Protein AF-A0AAV2H0G4-F1 (afdb_monomer_lite)

Organism: Lymnaea stagnalis (NCBI:txid6523)

Radius of gyration: 25.51 Å; chains: 1; bounding box: 44×55×77 Å

Sequence (95 aa):
SISSPRPTGSFSPPPYTLPHGMAPKKKYTTSAQTKRLNWNKLNPKQLEKDSIWVNLHEEQFESAEIFRNLEEMFSIKAPAKKEFSEVAVKPAKKG

Secondary structure (DSSP, 8-state):
---PPP-----PPPP---GGGPPPPP----SS-BPPP-PPPPPGGG--TTSHHHH--GGGG--HHHHHHHHHHHBPPPP----------PPP---

Foldseek 3Di:
DDDDDDPPPPCPDPPPQQPLRADDDDDDDAPADFDDDPDDDDDSVPDDNPDCVNPDDVVVVDDPVVSVVCCVVGGDDDPPPPDPPPDDDDDDDDD

pLDDT: mean 74.01, std 17.58, range [34.72, 93.44]

InterPro domains:
  IPR015425 Formin, FH2 domain [PF02181] (25-85)
  IPR015425 Formin, FH2 domain [PS51444] (24-95)
  IPR051412 Formin Homology Diaphanous subfamily [PTHR45691] (13-85)

Structure (mmCIF, N/CA/C/O backbone):
data_AF-A0AAV2H0G4-F1
#
_entry.id   AF-A0AAV2H0G4-F1
#
loop_
_atom_site.group_PDB
_atom_site.id
_atom_site.type_symbol
_atom_site.label_atom_id
_atom_site.label_alt_id
_atom_site.label_comp_id
_atom_site.label_asym_id
_atom_site.label_entity_id
_atom_site.label_seq_id
_atom_site.pdbx_PDB_ins_code
_atom_site.Cartn_x
_atom_site.Cartn_y
_atom_site.Cartn_z
_atom_site.occupancy
_atom_site.B_iso_or_equiv
_atom_site.auth_seq_id
_atom_site.auth_comp_id
_atom_site.auth_asym_id
_atom_site.auth_atom_id
_atom_site.pdbx_PDB_model_num
ATOM 1 N N . SER A 1 1 ? -9.805 43.523 -36.192 1.00 58.62 1 SER A N 1
ATOM 2 C CA . SER A 1 1 ? -9.604 42.061 -36.258 1.00 58.62 1 SER A CA 1
ATOM 3 C C . SER A 1 1 ? -8.170 41.827 -36.681 1.00 58.62 1 SER A C 1
ATOM 5 O O . SER A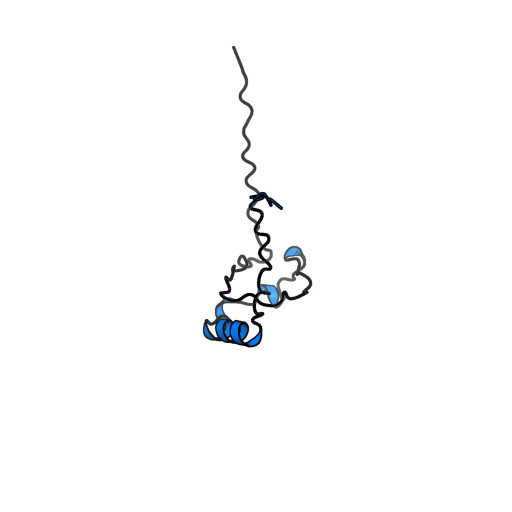 1 1 ? -7.775 42.413 -37.670 1.00 58.62 1 SER A O 1
ATOM 7 N N . ILE A 1 2 ? -7.302 41.164 -35.925 1.00 46.81 2 ILE A N 1
ATOM 8 C CA . ILE A 1 2 ? -7.347 39.733 -35.607 1.00 46.81 2 ILE A CA 1
ATOM 9 C C . ILE A 1 2 ? -6.651 39.517 -34.253 1.00 46.81 2 ILE A C 1
ATOM 11 O O . ILE A 1 2 ? -5.505 39.917 -34.073 1.00 46.81 2 ILE A O 1
ATOM 15 N N . SER A 1 3 ? -7.357 38.911 -33.297 1.00 52.81 3 SER A N 1
ATOM 16 C CA . SER A 1 3 ? -6.763 38.392 -32.062 1.00 52.81 3 SER A CA 1
ATOM 17 C C . SER A 1 3 ? -6.231 36.994 -32.372 1.00 52.81 3 SER A C 1
ATOM 19 O O . SER A 1 3 ? -7.010 36.094 -32.680 1.00 52.81 3 SER A O 1
ATOM 21 N N . SER A 1 4 ? -4.910 36.824 -32.384 1.00 57.56 4 SER A N 1
ATOM 22 C CA . SER A 1 4 ? -4.284 35.514 -32.583 1.00 57.56 4 SER A CA 1
ATOM 23 C C . SER A 1 4 ? -4.560 34.617 -31.368 1.00 57.56 4 SER A C 1
ATOM 25 O O . SER A 1 4 ? -4.328 35.059 -30.238 1.00 57.56 4 SER A O 1
ATOM 27 N N . PRO A 1 5 ? -5.026 33.367 -31.542 1.00 62.75 5 PRO A N 1
ATOM 28 C CA . PRO A 1 5 ? -5.303 32.496 -30.413 1.00 62.75 5 PRO A CA 1
ATOM 29 C C . PRO A 1 5 ? -3.984 31.990 -29.826 1.00 62.75 5 PRO A C 1
ATOM 31 O O . PRO A 1 5 ? -3.128 31.443 -30.523 1.00 62.75 5 PRO A O 1
ATOM 34 N N . ARG A 1 6 ? -3.812 32.177 -28.518 1.00 59.75 6 ARG A N 1
ATOM 35 C CA . ARG A 1 6 ? -2.721 31.566 -27.756 1.00 59.75 6 ARG A CA 1
ATOM 36 C C . ARG A 1 6 ? -2.928 30.046 -27.767 1.00 59.75 6 ARG A C 1
ATOM 38 O O . ARG A 1 6 ? -4.020 29.611 -27.400 1.00 59.75 6 ARG A O 1
ATOM 45 N N . PRO A 1 7 ? -1.928 29.224 -28.129 1.00 60.47 7 PRO A N 1
ATOM 46 C CA . PRO A 1 7 ? -2.051 27.784 -27.979 1.00 60.47 7 PRO A CA 1
ATOM 47 C C . PRO A 1 7 ? -2.142 27.473 -26.484 1.00 60.47 7 PRO A C 1
ATOM 49 O O . PRO A 1 7 ? -1.177 27.633 -25.732 1.00 60.47 7 PRO A O 1
ATOM 52 N N . THR A 1 8 ? -3.321 27.057 -26.030 1.00 62.12 8 THR A N 1
ATOM 53 C CA . THR A 1 8 ? -3.511 26.420 -24.727 1.00 62.12 8 THR A CA 1
ATOM 54 C C . THR A 1 8 ? -2.893 25.031 -24.803 1.00 62.12 8 THR A C 1
ATOM 56 O O . THR A 1 8 ? -3.580 24.031 -24.988 1.00 62.12 8 THR A O 1
ATOM 59 N N . GLY A 1 9 ? -1.564 24.982 -24.723 1.00 58.19 9 GLY A N 1
ATOM 60 C CA . GLY A 1 9 ? -0.828 23.751 -24.491 1.00 58.19 9 GLY A CA 1
ATOM 61 C C . GLY A 1 9 ? -1.211 23.215 -23.119 1.00 58.19 9 GLY A C 1
ATOM 62 O O . GLY A 1 9 ? -0.704 23.680 -22.099 1.00 58.19 9 GLY A O 1
ATOM 63 N N . SER A 1 10 ? -2.137 22.261 -23.086 1.00 61.28 10 SER A N 1
ATOM 64 C CA . SER A 1 10 ? -2.357 21.398 -21.937 1.00 61.28 10 SER A CA 1
ATOM 65 C C . SER A 1 10 ? -1.082 20.583 -21.728 1.00 61.28 10 SER A C 1
ATOM 67 O O . SER A 1 10 ? -0.875 19.556 -22.374 1.00 61.28 10 SER A O 1
ATOM 69 N N . PHE A 1 11 ? -0.199 21.068 -20.857 1.00 57.38 11 PHE A N 1
ATOM 70 C CA . PHE A 1 11 ? 0.914 20.290 -20.328 1.00 57.38 11 PHE A CA 1
ATOM 71 C C . PHE A 1 11 ? 0.336 19.177 -19.449 1.00 57.38 11 PHE A C 1
ATOM 73 O O . PHE A 1 11 ? 0.220 19.325 -18.234 1.00 57.38 11 PHE A O 1
ATOM 80 N N . SER A 1 12 ? -0.069 18.068 -20.066 1.00 60.22 12 SER A N 1
ATOM 81 C CA . SER A 1 12 ? -0.234 16.825 -19.321 1.00 60.22 12 SER A CA 1
ATOM 82 C C . SER A 1 12 ? 1.174 16.350 -18.965 1.00 60.22 12 SER A C 1
ATOM 84 O O . SER A 1 12 ? 1.994 16.206 -19.880 1.00 60.22 12 SER A O 1
ATOM 86 N N . PRO A 1 13 ? 1.517 16.175 -17.676 1.00 59.31 13 PRO A N 1
ATOM 87 C CA . PRO A 1 13 ? 2.827 15.662 -17.319 1.00 59.31 13 PRO A CA 1
ATOM 88 C C . PRO A 1 13 ? 3.034 14.306 -18.007 1.00 59.31 13 PRO A C 1
ATOM 90 O O . PRO A 1 13 ? 2.075 13.535 -18.128 1.00 59.31 13 PRO A O 1
ATOM 93 N N . PRO A 1 14 ? 4.256 14.011 -18.486 1.00 60.47 14 PRO A N 1
ATOM 94 C CA . PRO A 1 14 ? 4.532 12.732 -19.118 1.00 60.47 14 PRO A CA 1
ATOM 95 C C . PRO A 1 14 ? 4.118 11.603 -18.166 1.00 60.47 14 PRO A C 1
ATOM 97 O O . PRO A 1 14 ? 4.295 11.748 -16.948 1.00 60.47 14 PRO A O 1
ATOM 100 N N . PRO A 1 15 ? 3.551 10.497 -18.685 1.00 61.97 15 PRO A N 1
ATOM 101 C CA . PRO A 1 15 ? 3.225 9.354 -17.849 1.00 61.97 15 PRO A CA 1
ATOM 102 C C . PRO A 1 15 ? 4.488 8.980 -17.077 1.00 61.97 15 PRO A C 1
ATOM 104 O O . PRO A 1 15 ? 5.565 8.880 -17.663 1.00 61.97 15 PRO A O 1
ATOM 107 N N . TYR A 1 16 ? 4.375 8.850 -15.754 1.00 62.62 16 TYR A N 1
ATOM 108 C CA . TYR A 1 16 ? 5.474 8.406 -14.902 1.00 62.62 16 TYR A CA 1
ATOM 109 C C . TYR A 1 16 ? 5.786 6.948 -15.256 1.00 62.62 16 TYR A C 1
ATOM 111 O O . TYR A 1 16 ? 5.330 6.021 -14.592 1.00 62.62 16 TYR A O 1
ATOM 119 N N . THR A 1 17 ? 6.517 6.739 -16.347 1.00 65.62 17 THR A N 1
ATOM 120 C CA . THR A 1 17 ? 6.992 5.428 -16.767 1.00 65.62 17 THR A CA 1
ATOM 121 C C . THR A 1 17 ? 8.048 5.006 -15.763 1.00 65.62 17 THR A C 1
ATOM 123 O O . THR A 1 17 ? 9.110 5.632 -15.665 1.00 65.62 17 THR A O 1
ATOM 126 N N . LEU A 1 18 ? 7.736 3.991 -14.964 1.00 73.12 18 LEU A N 1
ATOM 127 C CA . LEU A 1 18 ? 8.713 3.425 -14.053 1.00 73.12 18 LEU A CA 1
ATOM 128 C C . LEU A 1 18 ? 9.807 2.710 -14.862 1.00 73.12 18 LEU A C 1
ATOM 130 O O . LEU A 1 18 ? 9.510 2.107 -15.898 1.00 73.12 18 LEU A O 1
ATOM 134 N N . PRO A 1 19 ? 11.070 2.778 -14.417 1.00 77.44 19 PRO A N 1
ATOM 135 C CA . PRO A 1 19 ? 12.158 2.040 -15.044 1.00 77.44 19 PRO A CA 1
ATOM 136 C C . PRO A 1 19 ? 11.867 0.540 -15.091 1.00 77.44 19 PRO A C 1
ATOM 138 O O . PRO A 1 19 ? 11.145 0.010 -14.248 1.00 77.44 19 PRO A O 1
ATOM 141 N N . HIS A 1 20 ? 12.435 -0.137 -16.088 1.00 81.25 20 HIS A N 1
ATOM 142 C CA . HIS A 1 20 ? 12.401 -1.600 -16.230 1.00 81.25 20 HIS A CA 1
ATOM 143 C C . HIS A 1 20 ? 11.008 -2.237 -16.364 1.00 81.25 20 HIS A C 1
ATOM 145 O O . HIS A 1 20 ? 10.885 -3.449 -16.236 1.00 81.25 20 HIS A O 1
ATOM 151 N N . GLY A 1 21 ? 9.967 -1.452 -16.666 1.00 76.56 21 GLY A N 1
ATOM 152 C CA . GLY A 1 21 ? 8.607 -1.972 -16.850 1.00 76.56 21 GLY A CA 1
ATOM 153 C C . GLY A 1 21 ? 7.877 -2.290 -15.543 1.00 76.56 21 GLY A C 1
ATOM 154 O O . GLY A 1 21 ? 6.899 -3.033 -15.563 1.00 76.56 21 GLY A O 1
ATOM 155 N N . MET A 1 22 ? 8.331 -1.734 -14.413 1.00 81.88 22 MET A N 1
ATOM 156 C CA . MET A 1 22 ? 7.667 -1.917 -13.121 1.00 81.88 22 MET A CA 1
ATOM 157 C C . MET A 1 22 ? 6.243 -1.344 -13.127 1.00 81.88 22 MET A C 1
ATOM 159 O O . MET A 1 22 ? 5.967 -0.298 -13.722 1.00 81.88 22 MET A O 1
ATOM 163 N N . ALA A 1 23 ? 5.343 -2.000 -12.398 1.00 78.19 23 ALA A N 1
ATOM 164 C CA . ALA A 1 23 ? 3.987 -1.509 -12.202 1.00 78.19 23 ALA A CA 1
ATOM 165 C C . ALA A 1 23 ? 3.952 -0.331 -11.205 1.00 78.19 23 ALA A C 1
ATOM 167 O O . ALA A 1 23 ? 4.730 -0.306 -10.243 1.00 78.19 23 ALA A O 1
ATOM 168 N N . PRO A 1 24 ? 3.037 0.642 -11.383 1.00 81.69 24 PRO A N 1
ATOM 169 C CA . PRO A 1 24 ? 2.769 1.658 -10.372 1.00 81.69 24 PRO A CA 1
ATOM 170 C C . PRO A 1 24 ? 2.440 1.025 -9.020 1.00 81.69 24 PRO A C 1
ATOM 172 O O . PRO A 1 24 ? 1.658 0.081 -8.940 1.00 81.69 24 PRO A O 1
ATOM 175 N N . LYS A 1 25 ? 3.008 1.578 -7.942 1.00 82.81 25 LYS A N 1
ATOM 176 C CA . LYS A 1 25 ? 2.771 1.061 -6.593 1.00 82.81 25 LYS A CA 1
ATOM 177 C C . LYS A 1 25 ? 1.288 1.156 -6.223 1.00 82.81 25 LYS A C 1
ATOM 179 O O . LYS A 1 25 ? 0.687 2.233 -6.321 1.00 82.81 25 LYS A O 1
ATOM 184 N N . LYS A 1 26 ? 0.723 0.044 -5.751 1.00 84.44 26 LYS A N 1
ATOM 185 C CA . LYS A 1 26 ? -0.654 -0.026 -5.258 1.00 84.44 26 LYS A CA 1
ATOM 186 C C . LYS A 1 26 ? -0.817 0.872 -4.032 1.00 84.44 26 LYS A C 1
ATOM 188 O O . LYS A 1 26 ? 0.057 0.961 -3.168 1.00 84.44 26 LYS A O 1
ATOM 193 N N . LYS A 1 27 ? -1.938 1.590 -3.973 1.00 85.06 27 LYS A N 1
ATOM 194 C CA . LYS A 1 27 ? -2.305 2.405 -2.812 1.00 85.06 27 LYS A CA 1
ATOM 195 C C . LYS A 1 27 ? -3.186 1.561 -1.900 1.00 85.06 27 LYS A C 1
ATOM 197 O O . LYS A 1 27 ? -4.314 1.256 -2.268 1.00 85.06 27 LYS A O 1
ATOM 202 N N . TYR A 1 28 ? -2.671 1.209 -0.728 1.00 85.44 28 TYR A N 1
ATOM 203 C CA . TYR A 1 28 ? -3.439 0.521 0.306 1.00 85.44 28 TYR A CA 1
ATOM 204 C C . TYR A 1 28 ? -4.123 1.532 1.226 1.00 85.44 28 TYR A C 1
ATOM 206 O O . TYR A 1 28 ? -3.532 2.551 1.593 1.00 85.44 28 TYR A O 1
ATOM 214 N N . THR A 1 29 ? -5.363 1.239 1.606 1.00 82.81 29 THR A N 1
ATOM 215 C CA . THR A 1 29 ? -6.120 1.976 2.624 1.00 82.81 29 THR A CA 1
ATOM 216 C C . THR A 1 29 ? -6.209 1.116 3.878 1.00 82.81 29 THR A C 1
ATOM 218 O O . THR A 1 29 ? -6.685 -0.012 3.790 1.00 82.81 29 THR A O 1
ATOM 221 N N . THR A 1 30 ? -5.761 1.628 5.024 1.00 80.38 30 THR A N 1
ATOM 222 C CA . THR A 1 30 ? -5.861 0.932 6.318 1.00 80.38 30 THR A CA 1
ATOM 223 C C . THR A 1 30 ? -7.060 1.449 7.107 1.00 80.38 30 THR A C 1
ATOM 225 O O . THR A 1 30 ? -7.372 2.643 7.050 1.00 80.38 30 THR A O 1
ATOM 228 N N . SER A 1 31 ? -7.737 0.569 7.846 1.00 82.31 31 SER A N 1
ATOM 229 C CA . SER A 1 31 ? -8.851 0.954 8.723 1.00 82.31 31 SER A CA 1
ATOM 230 C C . SER A 1 31 ? -8.348 1.599 10.014 1.00 82.31 31 SER A C 1
ATOM 232 O O . SER A 1 31 ? -9.005 2.481 10.569 1.00 82.31 31 SER A O 1
ATOM 234 N N . ALA A 1 32 ? -7.187 1.158 10.500 1.00 82.94 32 ALA A N 1
ATOM 235 C CA . ALA A 1 32 ? -6.563 1.680 11.705 1.00 82.94 32 ALA A CA 1
ATOM 236 C C . ALA A 1 32 ? -5.366 2.583 11.385 1.00 82.94 32 ALA A C 1
ATOM 238 O O . ALA A 1 32 ? -4.669 2.421 10.377 1.00 82.94 32 ALA A O 1
ATOM 239 N N . GLN A 1 33 ? -5.106 3.543 12.274 1.00 85.12 33 GLN A N 1
ATOM 240 C CA . GLN A 1 33 ? -3.884 4.332 12.220 1.00 85.12 33 GLN A CA 1
ATOM 241 C C . GLN A 1 33 ? -2.740 3.510 12.820 1.00 85.12 33 GLN A C 1
ATOM 243 O O . GLN A 1 33 ? -2.858 3.000 13.931 1.00 85.12 33 GLN A O 1
ATOM 248 N N . THR A 1 34 ? -1.616 3.419 12.112 1.00 88.56 34 THR A N 1
ATOM 249 C CA . THR A 1 34 ? -0.390 2.776 12.602 1.00 88.56 34 THR A CA 1
ATOM 250 C C . THR A 1 34 ? 0.741 3.796 12.714 1.00 88.56 34 THR A C 1
ATOM 252 O O . THR A 1 34 ? 0.681 4.904 12.161 1.00 88.56 34 THR A O 1
ATOM 255 N N . LYS A 1 35 ? 1.792 3.461 13.471 1.00 87.19 35 LYS A N 1
ATOM 256 C CA . LYS A 1 35 ? 2.980 4.317 13.556 1.00 87.19 35 LYS A CA 1
ATOM 257 C C . LYS A 1 35 ? 3.671 4.381 12.192 1.00 87.19 35 LYS A C 1
ATOM 259 O O . LYS A 1 35 ? 3.938 3.361 11.565 1.00 87.19 35 LYS A O 1
ATOM 264 N N . ARG A 1 36 ? 4.017 5.592 11.753 1.00 87.69 36 ARG A N 1
ATOM 265 C CA . ARG A 1 36 ? 4.730 5.796 10.490 1.00 87.69 36 ARG A CA 1
ATOM 266 C C . ARG A 1 36 ? 6.134 5.186 10.548 1.00 87.69 36 ARG A C 1
ATOM 268 O O . ARG A 1 36 ? 6.903 5.481 11.461 1.00 87.69 36 ARG A O 1
ATOM 275 N N . LEU A 1 37 ? 6.472 4.391 9.536 1.00 90.31 37 LEU A N 1
ATOM 276 C CA . LEU A 1 37 ? 7.815 3.850 9.335 1.00 90.31 37 LEU A CA 1
ATOM 277 C C . LEU A 1 37 ? 8.750 4.938 8.782 1.00 90.31 37 LEU A C 1
ATOM 279 O O . LEU A 1 37 ? 8.422 5.619 7.807 1.00 90.31 37 LEU A O 1
ATOM 283 N N . ASN A 1 38 ? 9.926 5.087 9.395 1.00 91.62 38 ASN A N 1
ATOM 284 C CA . ASN A 1 38 ? 10.966 6.035 8.982 1.00 91.62 38 ASN A CA 1
ATOM 285 C C . ASN A 1 38 ? 11.965 5.360 8.037 1.00 91.62 38 ASN A C 1
ATOM 287 O O . ASN A 1 38 ? 13.120 5.141 8.393 1.00 91.62 38 ASN A O 1
ATOM 291 N N . TRP A 1 39 ? 11.509 4.969 6.850 1.00 92.44 39 TRP A N 1
ATOM 292 C CA . TRP A 1 39 ? 12.369 4.338 5.848 1.00 92.44 39 TRP A CA 1
ATOM 293 C C . TRP A 1 39 ? 12.820 5.340 4.791 1.00 92.44 39 TRP A C 1
ATOM 295 O O . TRP A 1 39 ? 12.064 6.231 4.392 1.00 92.44 39 TRP A O 1
ATOM 305 N N . ASN A 1 40 ? 14.048 5.161 4.303 1.00 89.56 40 ASN A N 1
ATOM 306 C CA . ASN A 1 40 ? 14.531 5.894 3.142 1.00 89.56 40 ASN A CA 1
ATOM 307 C C . ASN A 1 40 ? 13.796 5.398 1.897 1.00 89.56 40 ASN A C 1
ATOM 309 O O . ASN A 1 40 ? 13.769 4.203 1.606 1.00 89.56 40 ASN A O 1
ATOM 313 N N . LYS A 1 41 ? 13.174 6.325 1.167 1.00 86.94 41 LYS A N 1
ATOM 314 C CA . LYS A 1 41 ? 12.493 5.995 -0.084 1.00 86.94 41 LYS A CA 1
ATOM 315 C C . LYS A 1 41 ? 13.533 5.649 -1.144 1.00 86.94 41 LYS A C 1
ATOM 317 O O . LYS A 1 41 ? 14.437 6.440 -1.396 1.00 86.94 41 LYS A O 1
ATOM 322 N N . LEU A 1 42 ? 13.361 4.500 -1.789 1.00 87.31 42 LEU A N 1
ATOM 323 C CA . LEU A 1 42 ? 14.159 4.124 -2.949 1.00 87.31 42 LEU A CA 1
ATOM 324 C C . LEU A 1 42 ? 13.778 4.992 -4.150 1.00 87.31 42 LEU A C 1
ATOM 326 O O . LEU A 1 42 ? 12.602 5.292 -4.370 1.00 87.31 42 LEU A O 1
ATOM 330 N N . ASN A 1 43 ? 14.782 5.386 -4.928 1.00 85.44 43 ASN A N 1
ATOM 331 C CA . ASN A 1 43 ? 14.581 6.104 -6.175 1.00 85.44 43 ASN A CA 1
ATOM 332 C C . ASN A 1 43 ? 14.441 5.085 -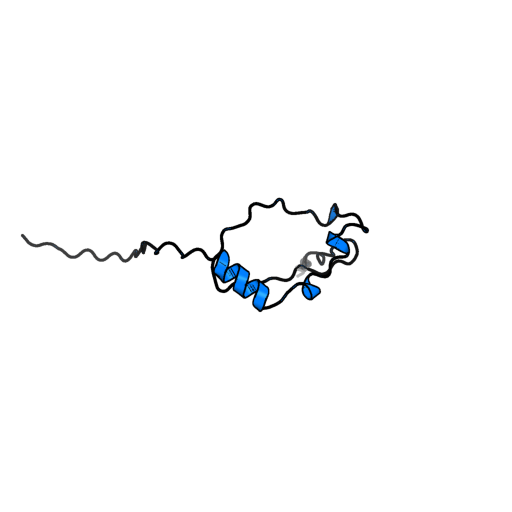7.316 1.00 85.44 43 ASN A C 1
ATOM 334 O O . ASN A 1 43 ? 15.412 4.378 -7.590 1.00 85.44 43 ASN A O 1
ATOM 338 N N . PRO A 1 44 ? 13.294 5.021 -8.019 1.00 82.38 44 PRO A N 1
ATOM 339 C CA . PRO A 1 44 ? 13.080 4.040 -9.082 1.00 82.38 44 PRO A CA 1
ATOM 340 C C . PRO A 1 44 ? 14.159 4.101 -10.165 1.00 82.38 44 PRO A C 1
ATOM 342 O O . PRO A 1 44 ? 14.537 3.079 -10.720 1.00 82.38 44 PRO A O 1
ATOM 345 N N . LYS A 1 45 ? 14.693 5.302 -10.437 1.00 82.75 45 LYS A N 1
ATOM 346 C CA . LYS A 1 45 ? 15.725 5.544 -11.457 1.00 82.75 45 LYS A CA 1
ATOM 347 C C . LYS A 1 45 ? 17.092 4.947 -11.118 1.00 82.75 45 LYS A C 1
ATOM 349 O O . LYS A 1 45 ? 17.919 4.837 -12.010 1.00 82.75 45 LYS A O 1
ATOM 354 N N . GLN A 1 46 ? 17.336 4.623 -9.849 1.00 84.94 46 GLN A N 1
ATOM 355 C CA . GLN A 1 46 ? 18.600 4.051 -9.373 1.00 84.94 46 GLN A CA 1
ATOM 356 C C . GLN A 1 46 ? 18.512 2.534 -9.159 1.00 84.94 46 GLN A C 1
ATOM 358 O O . GLN A 1 46 ? 19.475 1.939 -8.688 1.00 84.94 46 GLN A O 1
ATOM 363 N N . LEU A 1 47 ? 17.368 1.909 -9.459 1.00 87.06 47 LEU A N 1
ATOM 364 C CA . LEU A 1 47 ? 17.229 0.458 -9.391 1.00 87.06 47 LEU A CA 1
ATOM 365 C C . LEU A 1 47 ? 17.870 -0.191 -10.622 1.00 87.06 47 LEU A C 1
ATOM 367 O O . LEU A 1 47 ? 17.599 0.210 -11.754 1.00 87.06 47 LEU A O 1
ATOM 371 N N . GLU A 1 48 ? 18.690 -1.210 -10.386 1.00 86.88 48 GLU A N 1
ATOM 372 C CA . GLU A 1 48 ? 19.221 -2.098 -11.424 1.00 86.88 48 GLU A CA 1
ATOM 373 C C . GLU A 1 48 ? 18.146 -3.097 -11.873 1.00 86.88 48 GLU A C 1
ATOM 375 O O . GLU A 1 48 ? 17.236 -3.431 -11.110 1.00 86.88 48 GLU A O 1
ATOM 380 N N . LYS A 1 49 ? 18.241 -3.586 -13.113 1.00 87.31 49 LYS A N 1
ATOM 381 C CA . LYS A 1 49 ? 17.225 -4.467 -13.719 1.00 87.31 49 LYS A CA 1
ATOM 382 C C . LYS A 1 49 ? 17.106 -5.831 -13.019 1.00 87.31 49 LYS A C 1
ATOM 384 O O . LYS A 1 49 ? 16.045 -6.445 -13.041 1.00 87.31 49 LYS A O 1
ATOM 389 N N . ASP A 1 50 ? 18.182 -6.301 -12.405 1.00 88.25 50 ASP A N 1
ATOM 390 C CA . ASP A 1 50 ? 18.263 -7.540 -11.626 1.00 88.25 50 ASP A CA 1
ATOM 391 C C . ASP A 1 50 ? 17.906 -7.345 -10.139 1.00 88.25 50 ASP A C 1
ATOM 393 O O . ASP A 1 50 ? 17.856 -8.313 -9.379 1.00 88.25 50 ASP A O 1
ATOM 397 N N . SER A 1 51 ? 17.605 -6.113 -9.713 1.00 89.50 51 SER A N 1
ATOM 398 C CA . SER A 1 51 ? 17.240 -5.825 -8.330 1.00 89.50 51 SER A CA 1
ATOM 399 C C . SER A 1 51 ? 15.961 -6.554 -7.925 1.00 89.50 51 SER A C 1
ATOM 401 O O . SER A 1 51 ? 14.970 -6.583 -8.660 1.00 89.50 51 SER A O 1
ATOM 403 N N . ILE A 1 52 ? 15.937 -7.050 -6.685 1.00 88.75 52 ILE A N 1
ATOM 404 C CA . ILE A 1 52 ? 14.746 -7.666 -6.087 1.00 88.75 52 ILE A CA 1
ATOM 405 C C . ILE A 1 52 ? 13.515 -6.759 -6.202 1.00 88.75 52 ILE A C 1
ATOM 407 O O . ILE A 1 52 ? 12.414 -7.242 -6.420 1.00 88.75 52 ILE A O 1
ATOM 411 N N . TRP A 1 53 ? 13.697 -5.438 -6.127 1.00 86.62 53 TRP A N 1
ATOM 412 C CA . TRP A 1 53 ? 12.601 -4.472 -6.167 1.00 86.62 53 TRP A CA 1
ATOM 413 C C . TRP A 1 53 ? 11.964 -4.336 -7.550 1.00 86.62 53 TRP A C 1
ATOM 415 O O . TRP A 1 53 ? 10.835 -3.868 -7.629 1.00 86.62 53 TRP A O 1
ATOM 425 N N . VAL A 1 54 ? 12.670 -4.729 -8.615 1.00 87.56 54 VAL A N 1
ATOM 426 C CA . VAL A 1 54 ? 12.162 -4.722 -9.996 1.00 87.56 54 VAL A CA 1
ATOM 427 C C . VAL A 1 54 ? 11.375 -5.998 -10.295 1.00 87.56 54 VAL A C 1
ATOM 429 O O . VAL A 1 54 ? 10.342 -5.930 -10.955 1.00 87.56 54 VAL A O 1
ATOM 432 N N . ASN A 1 55 ? 11.840 -7.141 -9.783 1.00 85.19 55 ASN A N 1
ATOM 433 C CA . ASN A 1 55 ? 11.279 -8.461 -10.093 1.00 85.19 55 ASN A CA 1
ATOM 434 C C . ASN A 1 55 ? 10.212 -8.939 -9.094 1.00 85.19 55 ASN A C 1
ATOM 436 O O . ASN A 1 55 ? 9.530 -9.929 -9.348 1.00 85.19 55 ASN A O 1
ATOM 440 N N . LEU A 1 56 ? 10.074 -8.282 -7.939 1.00 87.31 56 LEU A N 1
ATOM 441 C CA . LEU A 1 56 ? 9.116 -8.691 -6.916 1.00 87.31 56 LEU A CA 1
ATOM 442 C C . LEU A 1 56 ? 7.683 -8.304 -7.305 1.00 87.31 56 LEU A C 1
ATOM 444 O O . LEU A 1 56 ? 7.357 -7.128 -7.467 1.00 87.31 56 LEU A O 1
ATOM 448 N N . HIS A 1 57 ? 6.803 -9.300 -7.351 1.00 86.12 57 HIS A N 1
ATOM 449 C CA . HIS A 1 57 ? 5.369 -9.110 -7.546 1.00 86.12 57 HIS A CA 1
ATOM 450 C C . HIS A 1 57 ? 4.653 -9.015 -6.192 1.00 86.12 57 HIS A C 1
ATOM 452 O O . HIS A 1 57 ? 4.245 -10.025 -5.626 1.00 86.12 57 HIS A O 1
ATOM 458 N N . GLU A 1 58 ? 4.494 -7.791 -5.674 1.00 85.94 58 GLU A N 1
ATOM 459 C CA . GLU A 1 58 ? 3.867 -7.513 -4.362 1.00 85.94 58 GLU A CA 1
ATOM 460 C C . GLU A 1 58 ? 2.487 -8.182 -4.197 1.00 85.94 58 GLU A C 1
ATOM 462 O O . GLU A 1 58 ? 2.165 -8.657 -3.113 1.00 85.94 58 GLU A O 1
ATOM 467 N N . GLU A 1 59 ? 1.714 -8.314 -5.281 1.00 85.81 59 GLU A N 1
ATOM 468 C CA . GLU A 1 59 ? 0.375 -8.922 -5.267 1.00 85.81 59 GLU A CA 1
ATOM 469 C C . GLU A 1 59 ? 0.372 -10.403 -4.838 1.00 85.81 59 GLU A C 1
ATOM 471 O O . GLU A 1 59 ? -0.612 -10.903 -4.304 1.00 85.81 59 GLU A O 1
ATOM 476 N N . GLN A 1 60 ? 1.479 -11.124 -5.015 1.00 90.06 60 GLN A N 1
ATOM 477 C CA . GLN A 1 60 ? 1.557 -12.526 -4.590 1.00 90.06 60 GLN A CA 1
ATOM 478 C C . GLN A 1 60 ? 1.740 -12.673 -3.073 1.00 90.06 60 GLN A C 1
ATOM 480 O O . GLN A 1 60 ? 1.553 -13.760 -2.530 1.00 90.06 60 GLN A O 1
ATOM 485 N N . PHE A 1 61 ? 2.115 -11.587 -2.394 1.00 88.62 61 PHE A N 1
ATOM 486 C CA . PHE A 1 61 ? 2.424 -11.559 -0.966 1.00 88.62 61 PHE A CA 1
ATOM 487 C C . PHE A 1 61 ? 1.430 -10.706 -0.169 1.00 88.62 61 PHE A C 1
ATOM 489 O O . PHE A 1 61 ? 1.648 -10.453 1.017 1.00 88.62 61 PHE A O 1
ATOM 496 N N . GLU A 1 62 ? 0.335 -10.264 -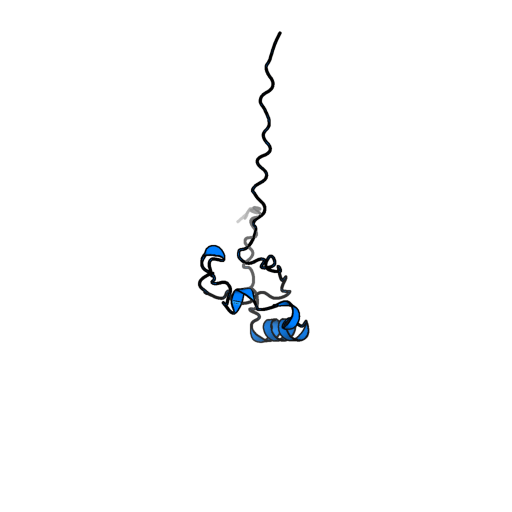0.794 1.00 90.06 62 GLU A N 1
ATOM 497 C CA . GLU A 1 62 ? -0.749 -9.571 -0.106 1.00 90.06 62 GLU A CA 1
ATOM 498 C C . GLU A 1 62 ? -1.881 -10.542 0.270 1.00 90.06 62 GLU A C 1
ATOM 500 O O . GLU A 1 62 ? -2.293 -11.400 -0.504 1.00 90.06 62 GLU A O 1
ATOM 505 N N . SER A 1 63 ? -2.406 -10.404 1.488 1.00 91.69 63 SER A N 1
ATOM 506 C CA . SER A 1 63 ? -3.612 -11.099 1.946 1.00 91.69 63 SER A CA 1
ATOM 507 C C . SER A 1 63 ? -4.327 -10.238 2.978 1.00 91.69 63 SER A C 1
ATOM 509 O O . SER A 1 63 ? -3.688 -9.565 3.791 1.00 91.69 63 SER A O 1
ATOM 511 N N . ALA A 1 64 ? -5.660 -10.287 2.977 1.00 91.38 64 ALA A N 1
ATOM 512 C CA . ALA A 1 64 ? -6.485 -9.605 3.972 1.00 91.38 64 ALA A CA 1
ATOM 513 C C . ALA A 1 64 ? -6.099 -9.997 5.410 1.00 91.38 64 ALA A C 1
ATOM 515 O O . ALA A 1 64 ? -6.138 -9.161 6.311 1.00 91.38 64 ALA A O 1
ATOM 516 N N . GLU A 1 65 ? -5.669 -11.244 5.618 1.00 93.44 65 GLU A N 1
ATOM 517 C CA . GLU A 1 65 ? -5.234 -11.729 6.928 1.00 93.44 65 GLU A CA 1
ATOM 518 C C . GLU A 1 65 ? -3.927 -11.068 7.389 1.00 93.44 65 GLU A C 1
ATOM 520 O O . GLU A 1 65 ? -3.800 -10.710 8.560 1.00 93.44 65 GLU A O 1
ATOM 525 N N . ILE A 1 66 ? -2.984 -10.827 6.470 1.00 92.62 66 ILE A N 1
ATOM 526 C CA . ILE A 1 66 ? -1.721 -10.136 6.770 1.00 92.62 66 ILE A CA 1
ATOM 527 C C . ILE A 1 66 ? -2.013 -8.694 7.182 1.00 92.62 66 ILE A C 1
ATOM 529 O O . ILE A 1 66 ? -1.519 -8.236 8.212 1.00 92.62 66 ILE A O 1
ATOM 533 N N . PHE A 1 67 ? -2.854 -7.986 6.422 1.00 90.19 67 PHE A N 1
ATOM 534 C CA . PHE A 1 67 ? -3.231 -6.613 6.761 1.00 90.19 67 PHE A CA 1
ATOM 535 C C . PHE A 1 67 ? -3.953 -6.537 8.103 1.00 90.19 67 PHE A C 1
ATOM 537 O O . PHE A 1 67 ? -3.611 -5.687 8.921 1.00 90.19 67 PHE A O 1
ATOM 544 N N . ARG A 1 68 ? -4.884 -7.460 8.370 1.00 90.88 68 ARG A N 1
ATOM 545 C CA . ARG A 1 68 ? -5.581 -7.534 9.657 1.00 90.88 68 ARG A CA 1
ATOM 546 C C . ARG A 1 68 ? -4.609 -7.744 10.818 1.00 90.88 68 ARG A C 1
ATOM 548 O O . ARG A 1 68 ? -4.705 -7.030 11.808 1.00 90.88 68 ARG A O 1
ATOM 555 N N . ASN A 1 69 ? -3.669 -8.682 10.696 1.00 93.00 69 ASN A N 1
ATOM 556 C CA . ASN A 1 69 ? -2.665 -8.920 11.736 1.00 93.00 69 ASN A CA 1
ATOM 557 C C . ASN A 1 69 ? -1.762 -7.696 11.943 1.00 93.00 69 ASN A C 1
ATOM 559 O O . ASN A 1 69 ? -1.476 -7.324 13.079 1.00 93.00 69 ASN A O 1
ATOM 563 N N . LEU A 1 70 ? -1.339 -7.032 10.862 1.00 91.25 70 LEU A N 1
ATOM 564 C CA . LEU A 1 70 ? -0.554 -5.799 10.953 1.00 91.25 70 LEU A CA 1
ATOM 565 C C . LEU A 1 70 ? -1.332 -4.686 11.661 1.00 91.25 70 LEU A C 1
ATOM 567 O O . LEU A 1 70 ? -0.779 -3.994 12.515 1.00 91.25 70 LEU A O 1
ATOM 571 N N . GLU A 1 71 ? -2.609 -4.515 11.332 1.00 90.56 71 GLU A N 1
ATOM 572 C CA . GLU A 1 71 ? -3.470 -3.569 12.031 1.00 90.56 71 GLU A CA 1
ATOM 573 C C . GLU A 1 71 ? -3.595 -3.949 13.509 1.00 90.56 71 GLU A C 1
ATOM 575 O O . GLU A 1 71 ? -3.344 -3.105 14.359 1.00 90.56 71 GLU A O 1
ATOM 580 N N . GLU A 1 72 ? -3.882 -5.202 13.852 1.00 90.38 72 GLU A N 1
ATOM 581 C CA . GLU A 1 72 ? -4.017 -5.642 15.246 1.00 90.38 72 GLU A CA 1
ATOM 582 C C . GLU A 1 72 ? -2.739 -5.411 16.072 1.00 90.38 72 GLU A C 1
ATOM 584 O O . GLU A 1 72 ? -2.806 -4.882 17.183 1.00 90.38 72 GLU A O 1
ATOM 589 N N . MET A 1 73 ? -1.569 -5.728 15.512 1.00 90.94 73 MET A N 1
ATOM 590 C CA . MET A 1 73 ? -0.286 -5.620 16.217 1.00 90.94 73 MET A CA 1
ATOM 591 C C . MET A 1 73 ? 0.262 -4.187 16.294 1.00 90.94 73 MET A C 1
ATOM 593 O O . MET A 1 73 ? 0.942 -3.843 17.262 1.00 90.94 73 MET A O 1
ATOM 597 N N . PHE A 1 74 ? 0.005 -3.349 15.282 1.00 91.06 74 PHE A N 1
ATOM 598 C CA . PHE A 1 74 ? 0.631 -2.023 15.143 1.00 91.06 74 PHE A CA 1
ATOM 599 C C . PHE A 1 74 ? -0.350 -0.845 15.220 1.00 91.06 74 PHE A C 1
ATOM 601 O O . PHE A 1 74 ? 0.070 0.309 15.048 1.00 91.06 74 PHE A O 1
ATOM 608 N N . SER A 1 75 ? -1.637 -1.100 15.479 1.00 90.31 75 SER A N 1
ATOM 609 C CA . SER A 1 75 ? -2.635 -0.050 15.694 1.00 90.31 75 SER A CA 1
ATOM 610 C C . SER A 1 75 ? -2.240 0.850 16.854 1.00 90.31 75 SER A C 1
ATOM 612 O O . SER A 1 75 ? -2.009 0.405 17.978 1.00 90.31 75 SER A O 1
ATOM 614 N N . ILE A 1 76 ? -2.245 2.153 16.597 1.00 87.00 76 ILE A N 1
ATOM 615 C CA . ILE A 1 76 ? -2.198 3.169 17.640 1.00 87.00 76 ILE A CA 1
ATOM 616 C C . ILE A 1 76 ? -3.615 3.684 17.871 1.00 87.00 76 ILE A C 1
ATOM 618 O O . ILE A 1 76 ? -4.303 4.102 16.939 1.00 87.00 76 ILE A O 1
ATOM 622 N N . LYS A 1 77 ? -4.064 3.683 19.131 1.00 76.25 77 LYS A N 1
ATOM 623 C CA . LYS A 1 77 ? -5.279 4.415 19.498 1.00 76.25 77 LYS A CA 1
ATOM 624 C C . LYS A 1 77 ? -5.024 5.879 19.163 1.00 76.25 77 LYS A C 1
ATOM 626 O O . LYS A 1 77 ? -4.041 6.449 19.642 1.00 76.25 77 LYS A O 1
ATOM 631 N N . ALA A 1 78 ? -5.880 6.471 18.331 1.00 64.56 78 ALA A N 1
ATOM 632 C CA . ALA A 1 78 ? -5.815 7.901 18.086 1.00 64.56 78 ALA A CA 1
ATOM 633 C C . ALA A 1 78 ? -5.833 8.605 19.455 1.00 64.56 78 ALA A C 1
ATOM 635 O O . ALA A 1 78 ? -6.682 8.260 20.288 1.00 64.56 78 ALA A O 1
ATOM 636 N N . PRO A 1 79 ? -4.898 9.531 19.738 1.00 57.31 79 PRO A N 1
ATOM 637 C CA . PRO A 1 79 ? -4.993 10.316 20.956 1.00 57.31 79 PRO A CA 1
ATOM 638 C C . PRO A 1 79 ? -6.373 10.971 20.957 1.00 57.31 79 PRO A C 1
ATOM 640 O O . PRO A 1 79 ? -6.786 11.521 19.931 1.00 57.31 79 PRO A O 1
ATOM 643 N N . ALA A 1 80 ? -7.101 10.860 22.074 1.00 50.78 80 ALA A N 1
ATOM 644 C CA . ALA A 1 80 ? -8.380 11.535 22.234 1.00 50.78 80 ALA A CA 1
ATOM 645 C C . ALA A 1 80 ? -8.171 12.990 21.817 1.00 50.78 80 ALA A C 1
ATOM 647 O O . ALA A 1 80 ? -7.345 13.693 22.408 1.00 50.78 80 ALA A O 1
ATOM 648 N N . LYS A 1 81 ? -8.840 13.411 20.738 1.00 47.72 81 LYS A N 1
ATOM 649 C CA . LYS A 1 81 ? -8.818 14.805 20.319 1.00 47.72 81 LYS A CA 1
ATOM 650 C C . LYS A 1 81 ? -9.246 15.604 21.546 1.00 47.72 81 LYS A C 1
ATOM 652 O O . LYS A 1 81 ? -10.390 15.498 21.972 1.00 47.72 81 LYS A O 1
ATOM 657 N N . LYS A 1 82 ? -8.340 16.403 22.116 1.00 45.53 82 LYS A N 1
ATOM 658 C CA . LYS A 1 82 ? -8.786 17.631 22.765 1.00 45.53 82 LYS A CA 1
ATOM 659 C C . LYS A 1 82 ? -9.455 18.407 21.644 1.00 45.53 82 LYS A C 1
ATOM 661 O O . LYS A 1 82 ? -8.776 18.854 20.720 1.00 45.53 82 LYS A O 1
ATOM 666 N N . GLU A 1 83 ? -10.780 18.419 21.660 1.00 42.44 83 GLU A N 1
ATOM 667 C CA . GLU A 1 83 ? -11.571 19.259 20.782 1.00 42.44 83 GLU A CA 1
ATOM 668 C C . GLU A 1 83 ? -11.060 20.690 20.924 1.00 42.44 83 GLU A C 1
ATOM 670 O O . GLU A 1 83 ? -11.168 21.301 21.984 1.00 42.44 83 GLU A O 1
ATOM 675 N N . PHE A 1 84 ? -10.483 21.234 19.857 1.00 44.34 84 PHE A N 1
ATOM 676 C CA . PHE A 1 84 ? -10.520 22.673 19.659 1.00 44.34 84 PHE A CA 1
ATOM 677 C C . PHE A 1 84 ? -11.903 22.977 19.083 1.00 44.34 84 PHE A C 1
ATOM 679 O O . PHE A 1 84 ? -12.086 23.114 17.876 1.00 44.34 84 PHE A O 1
ATOM 686 N N . SER A 1 85 ? -12.904 22.983 19.963 1.00 38.81 85 SER A N 1
ATOM 687 C CA . SER A 1 85 ? -14.210 23.561 19.684 1.00 38.81 85 SER A CA 1
ATOM 688 C C . SER A 1 85 ? -14.072 25.081 19.799 1.00 38.81 85 SER A C 1
ATOM 690 O O . SER A 1 85 ? -14.286 25.664 20.862 1.00 38.81 85 SER A O 1
ATOM 692 N N . GLU A 1 86 ? -13.668 25.730 18.710 1.00 49.56 86 GLU A N 1
ATOM 693 C CA . GLU A 1 86 ? -13.866 27.167 18.548 1.00 49.56 86 GLU A CA 1
ATOM 694 C C . GLU A 1 86 ? -15.337 27.406 18.187 1.00 49.56 86 GLU A C 1
ATOM 696 O O . GLU A 1 86 ? -15.723 27.399 17.024 1.00 49.56 86 GLU A O 1
ATOM 701 N N . VAL A 1 87 ? -16.177 27.586 19.207 1.00 39.19 87 VAL A N 1
ATOM 702 C CA . VAL A 1 87 ? -17.451 28.298 19.065 1.00 39.19 87 VAL A CA 1
ATOM 703 C C . VAL A 1 87 ? -17.528 29.309 20.198 1.00 39.19 87 VAL A C 1
ATOM 705 O O . VAL A 1 87 ? -17.780 28.986 21.359 1.00 39.19 87 VAL A O 1
ATOM 708 N N . ALA A 1 88 ? -17.257 30.559 19.841 1.00 51.75 88 ALA A N 1
ATOM 709 C CA . ALA A 1 88 ? -17.452 31.713 20.690 1.00 51.75 88 ALA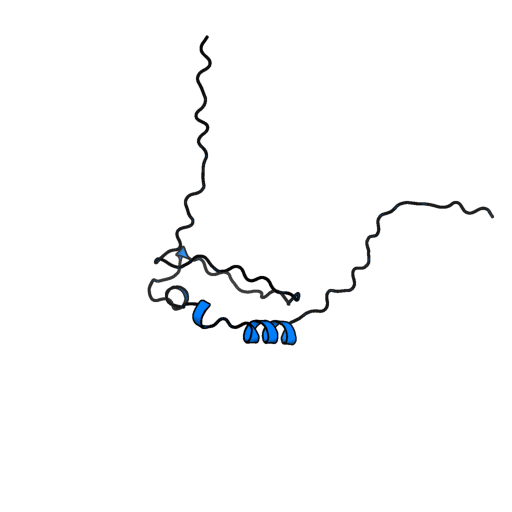 A CA 1
ATOM 710 C C . ALA A 1 88 ? -18.939 31.873 21.036 1.00 51.75 88 ALA A C 1
ATOM 712 O O . ALA A 1 88 ? -19.727 32.286 20.192 1.00 51.75 88 ALA A O 1
ATOM 713 N N . VAL A 1 89 ? -19.305 31.639 22.297 1.00 45.19 89 VAL A N 1
ATOM 714 C CA . VAL A 1 89 ? -20.445 32.307 22.939 1.00 45.19 89 VAL A CA 1
ATOM 715 C C . VAL A 1 89 ? -20.044 32.627 24.377 1.00 45.19 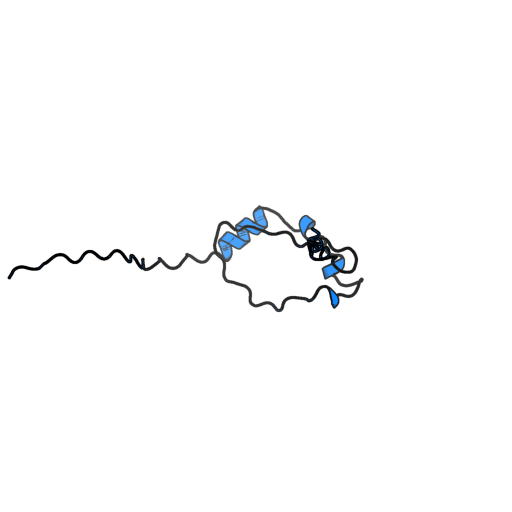89 VAL A C 1
ATOM 717 O O . VAL A 1 89 ? -19.889 31.736 25.207 1.00 45.19 89 VAL A O 1
ATOM 720 N N . LYS A 1 90 ? -19.847 33.915 24.672 1.00 50.16 90 LYS A N 1
ATOM 721 C CA . LYS A 1 90 ? -19.673 34.425 26.039 1.00 50.16 90 LYS A CA 1
ATOM 722 C C . LYS A 1 90 ? -21.062 34.686 26.645 1.00 50.16 90 LYS A C 1
ATOM 724 O O . LYS A 1 90 ? -21.753 35.554 26.115 1.00 50.16 90 LYS A O 1
ATOM 729 N N . PRO A 1 91 ? -21.473 34.032 27.748 1.00 41.25 91 PRO A N 1
ATOM 730 C CA . PRO A 1 91 ? -22.584 34.513 28.556 1.00 41.25 91 PRO A CA 1
ATOM 731 C C . PRO A 1 91 ? -22.090 35.402 29.708 1.00 41.25 91 PRO A C 1
ATOM 733 O O . PRO A 1 91 ? -21.091 35.122 30.372 1.00 41.25 91 PRO A O 1
ATOM 736 N N . ALA A 1 92 ? -22.826 36.491 29.917 1.00 49.12 92 ALA A N 1
ATOM 737 C CA . ALA A 1 92 ? -22.673 37.462 30.990 1.00 49.12 92 ALA A CA 1
ATOM 738 C C . ALA A 1 92 ? -22.753 36.824 32.389 1.00 49.12 92 ALA A C 1
ATOM 740 O O . ALA A 1 92 ? -23.559 35.922 32.622 1.00 49.12 92 ALA A O 1
ATOM 741 N N . LYS A 1 93 ? -21.988 37.359 33.350 1.00 42.72 93 LYS A N 1
ATOM 742 C CA . LYS A 1 93 ? -22.247 37.160 34.781 1.00 42.72 93 LYS A CA 1
ATOM 743 C C . LYS A 1 93 ? -22.601 38.484 35.447 1.00 42.72 93 LYS A C 1
ATOM 745 O O . LYS A 1 93 ? -21.825 39.430 35.455 1.00 42.72 93 LYS A O 1
ATOM 750 N N . LYS A 1 94 ? -23.828 38.474 35.959 1.00 34.72 94 LYS A N 1
ATOM 751 C CA . LYS A 1 94 ? -24.445 39.343 36.955 1.00 34.72 94 LYS A CA 1
ATOM 752 C C . LYS A 1 94 ? -23.893 38.936 38.330 1.00 34.72 94 LYS A C 1
ATOM 754 O O . LYS A 1 94 ?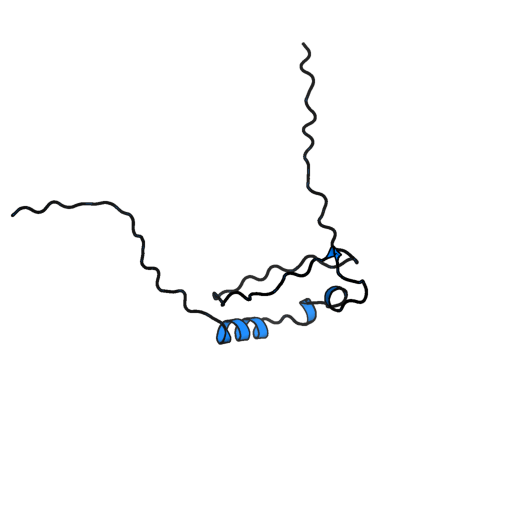 -23.785 37.732 38.576 1.00 34.72 94 LYS A O 1
ATOM 759 N N . GLY A 1 95 ? -23.580 39.902 39.189 1.00 37.09 95 GLY A N 1
ATOM 760 C CA . GLY A 1 95 ? -23.113 39.684 40.562 1.00 37.09 95 GLY A CA 1
ATOM 761 C C . GLY A 1 95 ? -22.313 40.867 41.057 1.00 37.09 95 GLY A C 1
ATOM 762 O O . GLY A 1 95 ? -21.124 40.922 40.686 1.00 37.09 95 GLY A O 1
#